Protein AF-A0A526QYM3-F1 (afdb_monomer)

Sequence (93 aa):
VNVFFNPQAALVDLTDTVSDAFFLVIRLGSPFVAYAILVNLTIGFVNKLTPQIPVYFISLPFVIAGGLILFYLAIGTMLSLFVDGFVDLTLAR

Structure (mmCIF, N/CA/C/O backbone):
data_AF-A0A526QYM3-F1
#
_entry.id   AF-A0A526QYM3-F1
#
loop_
_atom_site.group_PDB
_atom_site.id
_at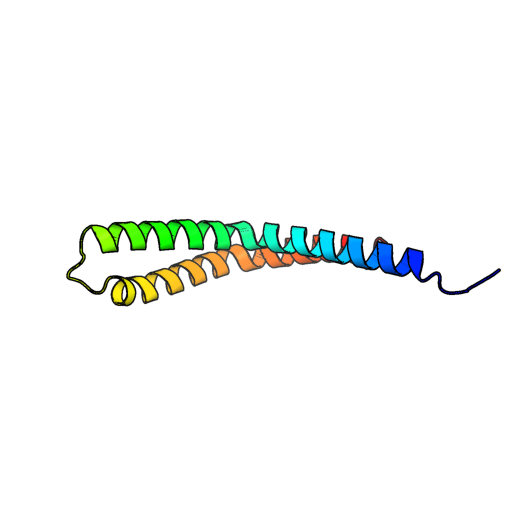om_site.type_symbol
_atom_site.label_atom_id
_atom_site.label_alt_id
_atom_site.label_comp_id
_atom_site.label_asym_id
_atom_site.label_entity_id
_atom_site.label_seq_id
_atom_site.pdbx_PDB_ins_code
_atom_site.Cartn_x
_atom_site.Cartn_y
_atom_site.Cartn_z
_atom_site.occupancy
_atom_site.B_iso_or_equiv
_atom_site.auth_seq_id
_atom_site.auth_comp_id
_atom_site.auth_asym_id
_atom_site.auth_atom_id
_atom_site.pdbx_PDB_model_num
ATOM 1 N N . VAL A 1 1 ? 28.115 9.339 -34.725 1.00 48.56 1 VAL A N 1
ATOM 2 C CA . VAL A 1 1 ? 28.594 8.627 -33.519 1.00 48.56 1 VAL A CA 1
ATOM 3 C C . VAL A 1 1 ? 29.042 9.668 -32.511 1.00 48.56 1 VAL A C 1
ATOM 5 O O . VAL A 1 1 ? 30.166 10.130 -32.574 1.00 48.56 1 VAL A O 1
ATOM 8 N N . ASN A 1 2 ? 28.125 10.100 -31.651 1.00 49.00 2 ASN A N 1
ATOM 9 C CA . ASN A 1 2 ? 28.438 10.812 -30.418 1.00 49.00 2 ASN A CA 1
ATOM 10 C C . ASN A 1 2 ? 27.737 10.003 -29.332 1.00 49.00 2 ASN A C 1
ATOM 12 O O . ASN A 1 2 ? 26.556 10.197 -29.071 1.00 49.00 2 ASN A O 1
ATOM 16 N N . VAL A 1 3 ? 28.458 9.022 -28.789 1.00 66.19 3 VAL A N 1
ATOM 17 C CA . VAL A 1 3 ? 28.042 8.175 -27.658 1.00 66.19 3 VAL A CA 1
ATOM 18 C C . VAL A 1 3 ? 28.211 8.986 -26.367 1.00 66.19 3 VAL A C 1
ATOM 20 O O . VAL A 1 3 ? 28.856 8.561 -25.416 1.00 66.19 3 VAL A O 1
ATOM 23 N N . PHE A 1 4 ? 27.734 10.230 -26.371 1.00 71.06 4 PHE A N 1
ATOM 24 C CA . PHE A 1 4 ? 27.810 11.109 -25.218 1.00 71.06 4 PHE A CA 1
ATOM 25 C C . PHE A 1 4 ? 26.465 11.048 -24.513 1.00 71.06 4 PHE A C 1
ATOM 27 O O . PHE A 1 4 ? 25.424 11.312 -25.112 1.00 71.06 4 PHE A O 1
ATOM 34 N N . PHE A 1 5 ? 26.512 10.642 -23.247 1.00 80.62 5 PHE A N 1
ATOM 35 C CA . PHE A 1 5 ? 25.396 10.686 -22.313 1.00 80.62 5 PHE A CA 1
ATOM 36 C C . PHE A 1 5 ? 24.633 12.010 -22.464 1.00 80.62 5 PHE A C 1
ATOM 38 O O . PHE A 1 5 ? 25.244 13.075 -22.382 1.00 80.62 5 PHE A O 1
ATOM 45 N N . ASN A 1 6 ? 23.321 11.939 -22.709 1.00 88.75 6 ASN A N 1
ATOM 46 C CA . ASN A 1 6 ? 22.444 13.106 -22.771 1.00 88.75 6 ASN A CA 1
ATOM 47 C C . ASN A 1 6 ? 21.769 13.287 -21.400 1.00 88.75 6 ASN A C 1
ATOM 49 O O . ASN A 1 6 ? 20.816 12.562 -21.103 1.00 88.75 6 ASN A O 1
ATOM 53 N N . PRO A 1 7 ? 22.215 14.248 -20.569 1.00 89.69 7 PRO A N 1
ATOM 54 C CA . PRO A 1 7 ? 21.694 14.402 -19.215 1.00 89.69 7 PRO A CA 1
ATOM 55 C C . PRO A 1 7 ? 20.213 14.777 -19.193 1.00 89.69 7 PRO A C 1
ATOM 57 O O . PRO A 1 7 ? 19.498 14.380 -18.285 1.00 89.69 7 PRO A O 1
ATOM 60 N N . GLN A 1 8 ? 19.734 15.524 -20.192 1.00 90.25 8 GLN A N 1
ATOM 61 C CA . GLN A 1 8 ? 18.337 15.958 -20.245 1.00 90.25 8 GLN A CA 1
ATOM 62 C C . GLN A 1 8 ? 17.411 14.767 -20.490 1.00 90.25 8 GLN A C 1
ATOM 64 O O . GLN A 1 8 ? 16.438 14.595 -19.765 1.00 90.25 8 GLN A O 1
ATOM 69 N N . ALA A 1 9 ? 17.757 13.912 -21.457 1.00 89.00 9 ALA A N 1
ATOM 70 C CA . ALA A 1 9 ? 17.004 12.690 -21.728 1.00 89.00 9 ALA A CA 1
ATOM 71 C C . ALA A 1 9 ? 17.006 11.743 -20.516 1.00 89.00 9 ALA A C 1
ATOM 73 O O . ALA A 1 9 ? 15.958 11.225 -20.150 1.00 89.00 9 ALA A O 1
ATOM 74 N N . ALA A 1 10 ? 18.152 11.589 -19.844 1.00 89.19 10 ALA A N 1
ATOM 75 C CA . ALA A 1 10 ? 18.251 10.767 -18.639 1.00 89.19 10 ALA A CA 1
ATOM 76 C C . ALA A 1 10 ? 17.383 11.295 -17.478 1.00 89.19 10 ALA A C 1
ATOM 78 O O . ALA A 1 10 ? 16.781 10.511 -16.752 1.00 89.19 10 ALA A O 1
ATOM 79 N N . LEU A 1 11 ? 17.292 12.617 -17.292 1.00 93.00 11 LEU A N 1
ATOM 80 C CA . LEU A 1 11 ? 16.462 13.218 -16.239 1.00 93.00 11 LEU A CA 1
ATOM 81 C C . LEU A 1 11 ? 14.959 13.093 -16.517 1.00 93.00 11 LEU A C 1
ATOM 83 O O . LEU A 1 11 ? 14.183 12.896 -15.580 1.00 93.00 11 LEU A O 1
ATOM 87 N N . VAL A 1 12 ? 14.552 13.202 -17.785 1.00 92.50 12 VAL A N 1
ATOM 88 C CA . VAL A 1 12 ? 13.165 12.938 -18.202 1.00 92.50 12 VAL A CA 1
ATOM 89 C C . VAL A 1 12 ? 12.812 11.489 -17.891 1.00 92.50 12 VAL A C 1
ATOM 91 O O . VAL A 1 12 ? 11.837 11.237 -17.191 1.00 92.50 12 VAL A O 1
ATOM 94 N N . ASP A 1 13 ? 13.672 10.557 -18.293 1.00 90.44 13 ASP A N 1
ATOM 95 C CA . ASP A 1 13 ? 13.419 9.135 -18.108 1.00 90.44 13 ASP A CA 1
ATOM 96 C C . ASP A 1 13 ? 13.334 8.716 -16.631 1.00 90.44 13 ASP A C 1
ATOM 98 O O . ASP A 1 13 ? 12.459 7.948 -16.225 1.00 90.44 13 ASP A O 1
ATOM 102 N N . LEU A 1 14 ? 14.190 9.301 -15.786 1.00 91.50 14 LEU A N 1
ATOM 103 C CA . LEU A 1 14 ? 14.108 9.134 -14.336 1.00 91.50 14 LEU A CA 1
ATOM 104 C C . LEU A 1 14 ? 12.785 9.654 -13.766 1.00 91.50 14 LEU A C 1
ATOM 106 O O . LEU A 1 14 ? 12.192 9.001 -12.909 1.00 91.50 14 LEU A O 1
ATOM 110 N N . THR A 1 15 ? 12.327 10.822 -14.217 1.00 94.44 15 THR A N 1
ATOM 111 C CA . THR A 1 15 ? 11.075 11.419 -13.728 1.00 94.44 15 THR A CA 1
ATOM 112 C C . THR A 1 15 ? 9.879 10.551 -14.110 1.00 94.44 15 THR A C 1
ATOM 114 O O . THR A 1 15 ? 9.039 10.256 -13.257 1.00 94.44 15 THR A O 1
ATOM 117 N N . ASP A 1 16 ? 9.845 10.087 -15.358 1.00 92.25 16 ASP A N 1
ATOM 118 C CA . ASP A 1 16 ? 8.791 9.216 -15.873 1.00 92.25 16 ASP A CA 1
ATOM 119 C C . ASP A 1 16 ? 8.776 7.878 -15.125 1.00 92.25 16 ASP A C 1
ATOM 121 O O . ASP A 1 16 ? 7.739 7.462 -14.611 1.00 92.25 16 ASP A O 1
ATOM 125 N N . THR A 1 17 ? 9.944 7.255 -14.950 1.00 92.12 17 THR A N 1
ATOM 126 C CA . THR A 1 17 ? 10.079 5.987 -14.216 1.00 92.12 17 THR A CA 1
ATOM 127 C C . THR A 1 17 ? 9.609 6.113 -12.767 1.00 92.12 17 THR A C 1
ATOM 129 O O . THR A 1 17 ? 8.911 5.235 -12.258 1.00 92.12 17 THR A O 1
ATOM 132 N N . VAL A 1 18 ? 9.955 7.209 -12.082 1.00 93.75 18 VAL A N 1
ATOM 133 C CA . VAL A 1 18 ? 9.514 7.454 -10.700 1.00 93.75 18 VAL A CA 1
ATOM 134 C C . VAL A 1 18 ? 8.000 7.652 -10.631 1.00 93.75 18 VAL A C 1
ATOM 136 O O . VAL A 1 18 ? 7.357 7.106 -9.731 1.00 93.75 18 VAL A O 1
ATOM 139 N N . SER A 1 19 ? 7.425 8.405 -11.570 1.00 95.19 19 SER A N 1
ATOM 140 C CA . SER A 1 19 ? 5.979 8.627 -11.653 1.00 95.19 19 SER A CA 1
ATOM 141 C C . SER A 1 19 ? 5.227 7.310 -11.857 1.00 95.19 19 SER A C 1
ATOM 143 O O . SER A 1 19 ? 4.319 6.977 -11.091 1.00 95.19 19 SER A O 1
ATOM 145 N N . ASP A 1 20 ? 5.646 6.515 -12.836 1.00 93.31 20 ASP A N 1
ATOM 146 C CA . ASP A 1 20 ? 5.004 5.248 -13.170 1.00 93.31 20 ASP A CA 1
ATOM 147 C C . ASP A 1 20 ? 5.146 4.216 -12.036 1.00 93.31 20 ASP A C 1
ATOM 149 O O . ASP A 1 20 ? 4.171 3.556 -11.661 1.00 93.31 20 ASP A O 1
ATOM 153 N N . ALA A 1 21 ? 6.326 4.126 -11.409 1.00 93.31 21 ALA A N 1
ATOM 154 C CA . ALA A 1 21 ? 6.550 3.268 -10.246 1.00 93.31 21 ALA A CA 1
ATOM 155 C C . ALA A 1 21 ? 5.661 3.669 -9.058 1.00 93.31 21 ALA A C 1
ATOM 157 O O . ALA A 1 21 ? 5.102 2.809 -8.371 1.00 93.31 21 ALA A O 1
ATOM 158 N N . PHE A 1 22 ? 5.483 4.972 -8.827 1.00 94.88 22 PHE A N 1
ATOM 159 C CA . PHE A 1 22 ? 4.592 5.476 -7.786 1.00 94.88 22 PHE A CA 1
ATOM 160 C C . PHE A 1 22 ? 3.136 5.062 -8.036 1.00 94.88 22 PHE A C 1
ATOM 162 O O . PHE A 1 22 ? 2.478 4.546 -7.126 1.00 94.88 22 PHE A O 1
ATOM 169 N N . PHE A 1 23 ? 2.642 5.215 -9.270 1.00 94.94 23 PHE A N 1
ATOM 170 C CA . PHE A 1 23 ? 1.291 4.784 -9.636 1.00 94.94 23 PHE A CA 1
ATOM 171 C C . PHE A 1 23 ? 1.101 3.271 -9.509 1.00 94.94 23 PHE A C 1
ATOM 173 O O . PHE A 1 23 ? 0.071 2.832 -8.987 1.00 94.94 23 PHE A O 1
ATOM 180 N N . LEU A 1 24 ? 2.090 2.474 -9.927 1.00 94.62 24 LEU A N 1
ATOM 181 C CA . LEU A 1 24 ? 2.070 1.020 -9.780 1.00 94.62 24 LEU A CA 1
ATOM 182 C C . LEU A 1 24 ? 1.907 0.622 -8.306 1.00 94.62 24 LEU A C 1
ATOM 184 O O . LEU A 1 24 ? 0.987 -0.123 -7.959 1.00 94.62 24 LEU A O 1
ATOM 188 N N . VAL A 1 25 ? 2.751 1.160 -7.423 1.00 94.19 25 VAL A N 1
ATOM 189 C CA . VAL A 1 25 ? 2.753 0.802 -5.997 1.00 94.19 25 VAL A CA 1
ATOM 190 C C . VAL A 1 25 ? 1.498 1.299 -5.278 1.00 94.19 25 VAL A C 1
ATOM 192 O O . VAL A 1 25 ? 0.917 0.544 -4.497 1.00 94.19 25 VAL A O 1
ATOM 195 N N . ILE A 1 26 ? 1.011 2.515 -5.560 1.00 95.69 26 ILE A N 1
ATOM 196 C CA . ILE A 1 26 ? -0.259 2.993 -4.985 1.00 95.69 26 ILE A CA 1
ATOM 197 C C . ILE A 1 26 ? -1.426 2.103 -5.4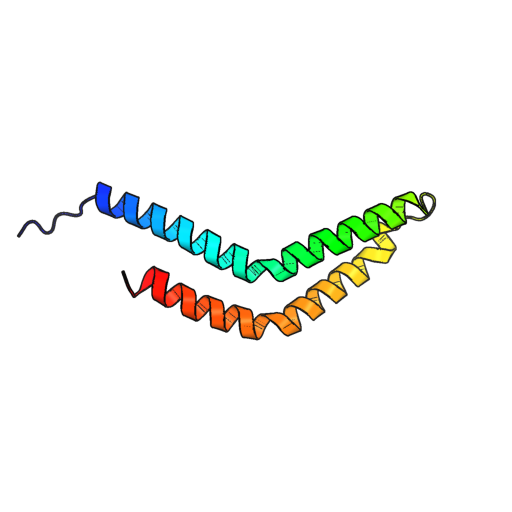06 1.00 95.69 26 ILE A C 1
ATOM 199 O O . ILE A 1 26 ? -2.279 1.770 -4.581 1.00 95.69 26 ILE A O 1
ATOM 203 N N . ARG A 1 27 ? -1.473 1.689 -6.675 1.00 94.62 27 ARG A N 1
ATOM 204 C CA . ARG A 1 27 ? -2.541 0.822 -7.175 1.00 94.62 27 ARG A CA 1
ATOM 205 C C . ARG A 1 27 ? -2.503 -0.550 -6.508 1.00 94.62 27 ARG A C 1
ATOM 207 O O . ARG A 1 27 ? -3.548 -1.033 -6.074 1.00 94.62 27 ARG A O 1
ATOM 214 N N . LEU A 1 28 ? -1.316 -1.137 -6.360 1.00 95.94 28 LEU A N 1
ATOM 215 C CA . LEU A 1 28 ? -1.106 -2.385 -5.618 1.00 95.94 28 LEU A CA 1
ATOM 216 C C . LEU A 1 28 ? -1.507 -2.252 -4.141 1.00 95.94 28 LEU A C 1
ATOM 218 O O . LEU A 1 28 ? -2.103 -3.165 -3.577 1.00 95.94 28 LEU A O 1
ATOM 222 N N . GLY A 1 29 ? -1.217 -1.104 -3.523 1.00 95.94 29 GLY A N 1
ATOM 223 C CA . GLY A 1 29 ? -1.553 -0.794 -2.133 1.00 95.94 29 GLY A CA 1
ATOM 224 C C . GLY A 1 29 ? -3.016 -0.401 -1.892 1.00 95.94 29 GLY A C 1
ATOM 225 O O . GLY A 1 29 ? -3.441 -0.326 -0.738 1.00 95.94 29 GLY A O 1
ATOM 226 N N . SER A 1 30 ? -3.807 -0.178 -2.947 1.00 96.06 30 SER A N 1
ATOM 227 C CA . SER A 1 30 ?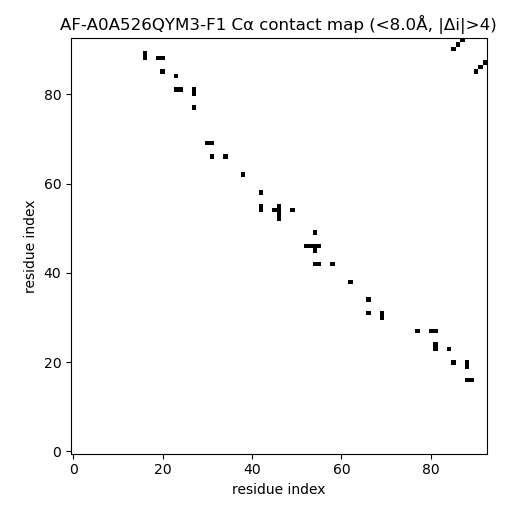 -5.202 0.277 -2.854 1.00 96.06 30 SER A CA 1
ATOM 228 C C . SER A 1 30 ? -6.100 -0.512 -1.882 1.00 96.06 30 SER A C 1
ATOM 230 O O . SER A 1 30 ? -6.810 0.148 -1.116 1.00 96.06 30 SER A O 1
ATOM 232 N N . PRO A 1 31 ? -6.070 -1.862 -1.796 1.00 95.50 31 PRO A N 1
ATOM 233 C CA . PRO A 1 31 ? -6.870 -2.585 -0.806 1.00 95.50 31 PRO A CA 1
ATOM 234 C C . PRO A 1 31 ? -6.489 -2.238 0.640 1.00 95.50 31 PRO A C 1
ATOM 236 O O . PRO A 1 31 ? -7.371 -2.121 1.490 1.00 95.50 31 PRO A O 1
ATOM 239 N N . PHE A 1 32 ? -5.204 -2.015 0.931 1.00 96.62 32 PHE A N 1
ATOM 240 C CA . PHE A 1 32 ? -4.739 -1.640 2.271 1.00 96.62 32 PHE A CA 1
ATOM 241 C C . PHE A 1 32 ? -5.141 -0.217 2.627 1.00 96.62 32 PHE A C 1
ATOM 243 O O . PHE A 1 32 ? -5.558 0.033 3.754 1.00 96.62 32 PHE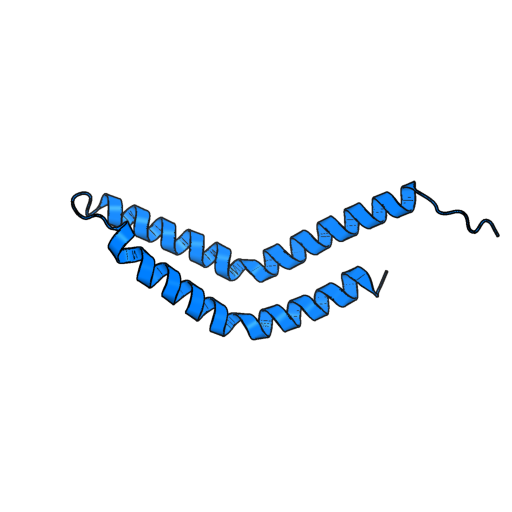 A O 1
ATOM 250 N N . VAL A 1 33 ? -5.052 0.706 1.668 1.00 96.94 33 VAL A N 1
ATOM 251 C CA . VAL A 1 33 ? -5.497 2.092 1.854 1.00 96.94 33 VAL A CA 1
ATOM 252 C C . VAL A 1 33 ? -6.999 2.127 2.131 1.00 96.94 33 VAL A C 1
ATOM 254 O O . VAL A 1 33 ? -7.427 2.746 3.104 1.00 96.94 33 VAL A O 1
ATOM 257 N N . ALA A 1 34 ? -7.799 1.409 1.337 1.00 97.44 34 ALA A N 1
ATOM 258 C CA . ALA A 1 34 ? -9.240 1.304 1.545 1.00 97.44 34 ALA A CA 1
ATOM 259 C C . ALA A 1 34 ? -9.573 0.705 2.921 1.00 97.44 34 ALA A C 1
ATOM 261 O O . ALA A 1 34 ? -10.371 1.275 3.666 1.00 97.44 34 ALA A O 1
ATOM 262 N N . TYR A 1 35 ? -8.917 -0.399 3.294 1.00 97.75 35 TYR A N 1
ATOM 263 C CA . TYR A 1 35 ? -9.063 -1.017 4.611 1.00 97.75 35 TYR A CA 1
ATOM 264 C C . TYR A 1 35 ? -8.705 -0.049 5.744 1.00 97.75 35 TY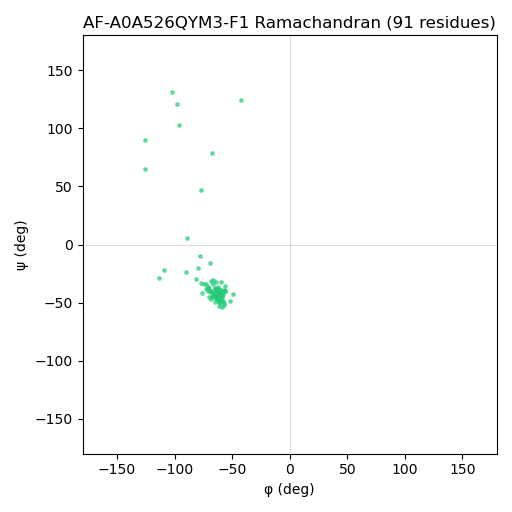R A C 1
ATOM 266 O O . TYR A 1 35 ? -9.488 0.124 6.678 1.00 97.75 35 TYR A O 1
ATOM 274 N N . ALA A 1 36 ? -7.558 0.626 5.648 1.00 96.19 36 ALA A N 1
ATOM 275 C CA . ALA A 1 36 ? -7.096 1.568 6.658 1.00 96.19 36 ALA A CA 1
ATOM 276 C C . ALA A 1 36 ? -8.088 2.721 6.843 1.00 96.19 36 ALA A C 1
ATOM 278 O O . ALA A 1 36 ? -8.418 3.053 7.981 1.00 96.19 36 ALA A O 1
ATOM 279 N N . ILE A 1 37 ? -8.603 3.290 5.751 1.00 97.75 37 ILE A N 1
ATOM 280 C CA . ILE A 1 37 ? -9.616 4.348 5.802 1.00 97.75 37 ILE A CA 1
ATOM 281 C C . ILE A 1 37 ? -10.888 3.831 6.485 1.00 97.75 37 ILE A C 1
ATOM 283 O O . ILE A 1 37 ? -11.340 4.422 7.463 1.00 97.75 37 ILE A O 1
ATOM 287 N N . LEU A 1 38 ? -11.444 2.709 6.019 1.00 97.56 38 LEU A N 1
ATOM 288 C CA . LEU A 1 38 ? -12.706 2.165 6.534 1.00 97.56 38 LEU A CA 1
ATOM 289 C C . LEU A 1 38 ? -12.631 1.804 8.021 1.00 97.56 38 LEU A C 1
ATOM 291 O O . LEU A 1 38 ? -13.523 2.153 8.799 1.00 97.56 38 LEU A O 1
ATOM 295 N N . VAL A 1 39 ? -11.561 1.123 8.426 1.00 96.69 39 VAL A N 1
ATOM 296 C CA . VAL A 1 39 ? -11.383 0.666 9.804 1.00 96.69 39 VAL A CA 1
ATOM 297 C C . VAL A 1 39 ? -11.132 1.838 10.745 1.00 96.69 39 VAL A C 1
ATOM 299 O O . VAL A 1 39 ? -11.790 1.919 11.782 1.00 96.69 39 VAL A O 1
ATOM 302 N N . ASN A 1 40 ? -10.263 2.789 10.384 1.00 94.75 40 ASN A N 1
ATOM 303 C CA . ASN A 1 40 ? -10.022 3.961 11.232 1.00 94.75 40 ASN A CA 1
ATOM 304 C C . ASN A 1 40 ? -11.265 4.850 11.353 1.00 94.75 40 ASN A C 1
ATOM 306 O O . ASN A 1 40 ? -11.548 5.342 12.444 1.00 94.75 40 ASN A O 1
ATOM 310 N N . LEU A 1 41 ? -12.047 5.011 10.280 1.00 96.69 41 LEU A N 1
ATOM 311 C CA . LEU A 1 41 ? -13.316 5.741 10.343 1.00 96.69 41 LEU A CA 1
ATOM 312 C C . LEU A 1 41 ? -14.328 5.044 11.255 1.00 96.69 41 LEU A C 1
ATOM 314 O O . LEU A 1 41 ? -14.956 5.695 12.089 1.00 96.69 41 LEU A O 1
ATOM 318 N N . THR A 1 42 ? -14.448 3.720 11.143 1.00 95.12 42 THR A N 1
ATOM 319 C CA . THR A 1 42 ? -15.353 2.929 11.986 1.00 95.12 42 THR A CA 1
ATOM 320 C C . THR A 1 42 ? -14.959 3.037 13.457 1.00 95.12 42 THR A C 1
ATOM 322 O O . THR A 1 42 ? -15.806 3.327 14.298 1.00 95.12 42 THR A O 1
ATOM 325 N N . ILE A 1 43 ? -13.670 2.890 13.777 1.00 94.88 43 ILE A N 1
ATOM 326 C CA . ILE A 1 43 ? -13.149 3.072 15.140 1.00 94.88 43 ILE A CA 1
ATOM 327 C C . ILE A 1 43 ? -13.408 4.496 15.635 1.00 94.88 43 ILE A C 1
ATOM 329 O O . ILE A 1 43 ? -13.827 4.673 16.776 1.00 94.88 43 ILE A O 1
ATOM 333 N N . GLY A 1 44 ? -13.226 5.506 14.781 1.00 93.50 44 GLY A N 1
ATOM 334 C CA . GLY A 1 44 ? -13.531 6.899 15.106 1.00 93.50 44 GLY A CA 1
ATOM 335 C C . GLY A 1 44 ? -14.999 7.108 15.486 1.00 93.50 44 GLY A C 1
ATOM 336 O O . GLY A 1 44 ? -15.291 7.780 16.478 1.00 93.50 44 GLY A O 1
ATOM 337 N N . PHE A 1 45 ? -15.929 6.485 14.757 1.00 95.06 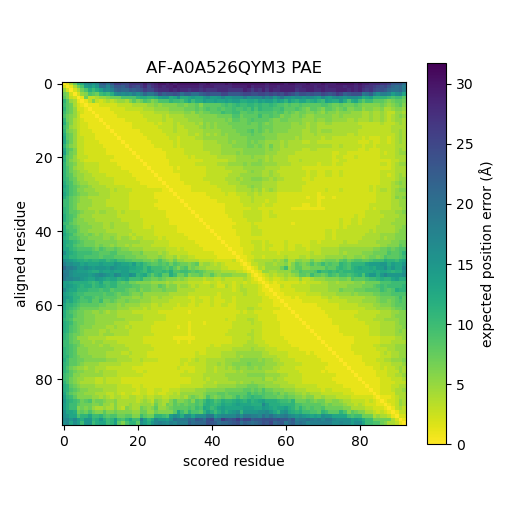45 PHE A N 1
ATOM 338 C CA . PHE A 1 45 ? -17.349 6.516 15.111 1.00 95.06 45 PHE A CA 1
ATOM 339 C C . PHE A 1 45 ? -17.645 5.773 16.413 1.00 95.06 45 PHE A C 1
ATOM 341 O O . PHE A 1 45 ? -18.350 6.317 17.262 1.00 95.06 45 PHE A O 1
ATOM 348 N N . VAL A 1 46 ? -17.073 4.584 16.620 1.00 93.56 46 VAL A N 1
ATOM 349 C CA . VAL A 1 46 ? -17.237 3.828 17.873 1.00 93.56 46 VAL A CA 1
ATOM 350 C C . VAL A 1 46 ? -16.716 4.637 19.061 1.00 93.56 46 VAL A C 1
ATOM 352 O O . VAL A 1 46 ? -17.417 4.776 20.058 1.00 93.56 46 VAL A O 1
ATOM 355 N N . ASN A 1 47 ? -15.550 5.272 18.932 1.00 93.50 47 ASN A N 1
ATOM 356 C CA . ASN A 1 47 ? -14.971 6.123 19.971 1.00 93.50 47 ASN A CA 1
ATOM 357 C C . ASN A 1 47 ? -15.882 7.305 20.344 1.00 93.50 47 ASN A C 1
ATOM 359 O O . ASN A 1 47 ? -15.937 7.707 21.504 1.00 93.50 47 ASN A O 1
ATOM 363 N N . LYS A 1 48 ? -16.648 7.835 19.381 1.00 92.25 48 LYS A N 1
ATOM 364 C CA . LYS A 1 48 ? -17.642 8.886 19.637 1.00 92.25 48 LYS A CA 1
ATOM 365 C C . LYS A 1 48 ? -18.882 8.365 20.375 1.00 92.25 48 LYS A C 1
ATOM 367 O O . LYS A 1 48 ? -19.466 9.108 21.158 1.00 92.25 48 LYS A O 1
ATOM 372 N N . LEU A 1 49 ? -19.294 7.122 20.123 1.00 91.75 49 LEU A N 1
ATOM 373 C CA . LEU A 1 49 ? -20.461 6.496 20.759 1.00 91.75 49 LEU A CA 1
ATOM 374 C C . LEU A 1 49 ? -20.149 5.947 22.159 1.00 91.75 49 LEU A C 1
ATOM 376 O O . LEU A 1 49 ? -21.030 5.930 23.016 1.00 91.75 49 LEU A O 1
ATOM 380 N N . THR A 1 50 ? -18.905 5.534 22.412 1.00 91.19 50 THR A N 1
ATOM 381 C CA . THR A 1 50 ? -18.449 4.996 23.704 1.00 91.19 50 THR A CA 1
ATOM 382 C C . THR A 1 50 ? -17.224 5.751 24.243 1.00 91.19 50 THR A C 1
ATOM 384 O O . THR A 1 50 ? -16.160 5.153 24.400 1.00 91.19 50 THR A O 1
ATOM 387 N N . PRO A 1 51 ? -17.344 7.051 24.576 1.00 85.00 51 PRO A N 1
ATOM 388 C CA . PRO A 1 51 ? -16.200 7.894 24.946 1.00 85.00 51 PRO A CA 1
ATOM 389 C C . PRO A 1 51 ? -15.558 7.534 26.296 1.00 85.00 51 PRO A C 1
ATOM 391 O O . PRO A 1 51 ? -14.446 7.964 26.585 1.00 85.00 51 PRO A O 1
ATOM 394 N N . GLN A 1 52 ? -16.250 6.763 27.140 1.00 88.56 52 GLN A N 1
ATOM 395 C CA . GLN A 1 52 ? -15.731 6.327 28.442 1.00 88.56 52 GLN A CA 1
ATOM 396 C C . GLN A 1 52 ? -14.762 5.139 28.331 1.00 88.56 52 GLN A C 1
ATOM 398 O O . GLN A 1 52 ? -13.984 4.900 29.252 1.00 88.56 52 GLN A O 1
ATOM 403 N N . ILE A 1 53 ? -14.812 4.385 27.227 1.00 87.75 53 ILE A N 1
ATOM 404 C CA . ILE A 1 53 ? -13.992 3.188 27.022 1.00 87.75 53 ILE A CA 1
ATOM 405 C C . ILE A 1 53 ? -12.830 3.545 26.086 1.00 87.75 53 ILE A C 1
ATOM 407 O O . ILE A 1 53 ? -13.074 4.100 25.016 1.00 87.75 53 ILE A O 1
ATOM 411 N N . PRO A 1 54 ? -11.577 3.189 26.415 1.00 88.25 54 PRO A N 1
ATOM 412 C CA . PRO A 1 54 ? -10.434 3.354 25.516 1.00 88.25 54 PRO A CA 1
ATOM 413 C C . PRO A 1 54 ? -10.511 2.430 24.280 1.00 88.25 54 PRO A C 1
ATOM 415 O O . PRO A 1 54 ? -9.842 1.398 24.211 1.00 88.25 54 PRO A O 1
ATOM 418 N N . VAL A 1 55 ? -11.322 2.796 23.280 1.00 91.19 55 VAL A N 1
ATOM 419 C CA . VAL A 1 55 ? -11.641 1.947 22.112 1.00 91.19 55 VAL A CA 1
ATOM 420 C C . VAL A 1 55 ? -10.393 1.493 21.352 1.00 91.19 55 VAL A C 1
ATOM 422 O O . VAL A 1 55 ? -10.333 0.345 20.917 1.00 91.19 55 VAL A O 1
ATOM 425 N N . TYR A 1 56 ? -9.366 2.344 21.253 1.00 87.50 56 TYR A N 1
ATOM 426 C CA . TYR A 1 56 ? -8.130 2.026 20.531 1.00 87.50 56 TYR A CA 1
ATOM 427 C C . TYR A 1 56 ? -7.425 0.763 21.043 1.00 87.50 56 TYR A C 1
ATOM 429 O O . TYR A 1 56 ? -6.948 -0.035 20.239 1.00 87.50 56 TYR A O 1
ATOM 437 N N . PHE A 1 57 ? -7.393 0.536 22.358 1.00 89.06 57 PHE A N 1
ATOM 438 C CA . PHE A 1 57 ? -6.752 -0.658 22.922 1.00 89.06 57 PHE A CA 1
ATOM 439 C C . PHE A 1 57 ? -7.488 -1.940 22.543 1.00 89.06 57 PHE A C 1
ATOM 441 O O . PHE A 1 57 ? -6.861 -2.974 22.325 1.00 89.06 57 PHE A O 1
ATOM 448 N N . ILE A 1 58 ? -8.812 -1.859 22.425 1.00 91.44 58 ILE A N 1
ATOM 449 C CA . ILE A 1 58 ? -9.650 -2.984 22.021 1.00 91.44 58 ILE A CA 1
ATOM 450 C C . ILE A 1 58 ? -9.518 -3.209 20.518 1.00 91.44 58 ILE A C 1
ATOM 452 O O . ILE A 1 58 ? -9.413 -4.350 20.089 1.00 91.44 58 ILE A O 1
ATOM 456 N N . SER A 1 59 ? -9.497 -2.145 19.711 1.00 93.56 59 SER A N 1
ATOM 457 C CA . SER A 1 59 ? -9.501 -2.260 18.254 1.00 93.56 59 SER A CA 1
ATOM 458 C C . SER A 1 59 ? -8.162 -2.699 17.668 1.00 93.56 59 SER A C 1
ATOM 460 O O . SER A 1 59 ? -8.164 -3.407 16.667 1.00 93.56 59 SER A O 1
ATOM 462 N N . LEU A 1 60 ? -7.025 -2.298 18.252 1.00 93.81 60 LEU A N 1
ATOM 463 C CA . LEU A 1 60 ? -5.690 -2.538 17.681 1.00 93.81 60 LEU A CA 1
ATOM 464 C C . LEU A 1 60 ? -5.420 -4.008 17.299 1.00 93.81 60 LEU A C 1
ATOM 466 O O . LEU A 1 60 ? -5.017 -4.233 16.155 1.00 93.81 60 LEU A O 1
ATOM 470 N N . PRO A 1 61 ? -5.684 -5.015 18.160 1.00 94.75 61 PRO A N 1
ATOM 471 C CA . PRO A 1 61 ? -5.540 -6.422 17.784 1.00 94.75 61 PRO A CA 1
ATOM 472 C C . PRO A 1 61 ? -6.357 -6.802 16.545 1.00 94.75 61 PRO A C 1
ATOM 474 O O . PRO A 1 61 ? -5.855 -7.512 15.677 1.00 94.75 61 PRO A O 1
ATOM 477 N N . PHE A 1 62 ? -7.585 -6.292 16.418 1.00 94.75 62 PHE A N 1
ATOM 478 C CA . PHE A 1 62 ? -8.447 -6.559 15.264 1.00 94.75 62 PHE A CA 1
ATOM 479 C C . PHE A 1 62 ? -7.978 -5.826 14.009 1.00 94.75 62 PHE A C 1
ATOM 481 O O . PHE A 1 62 ? -8.014 -6.407 12.929 1.00 94.75 62 PHE A O 1
ATOM 488 N N . VAL A 1 63 ? -7.496 -4.583 14.135 1.00 96.25 63 VAL A N 1
ATOM 489 C CA . VAL A 1 63 ? -6.934 -3.835 13.000 1.00 96.25 63 VAL A CA 1
ATOM 490 C C . VAL A 1 63 ? -5.734 -4.577 12.423 1.00 96.25 63 VAL A C 1
ATOM 492 O O . VAL A 1 63 ? -5.661 -4.762 11.208 1.00 96.25 63 VAL A O 1
ATOM 495 N N . ILE A 1 64 ? -4.823 -5.025 13.291 1.00 96.31 64 ILE A N 1
ATOM 496 C CA . ILE A 1 64 ? -3.628 -5.773 12.895 1.00 96.31 64 ILE A CA 1
ATOM 497 C C . ILE A 1 64 ? -4.031 -7.122 12.296 1.00 96.31 64 ILE A C 1
ATOM 499 O O . ILE A 1 64 ? -3.599 -7.440 11.193 1.00 96.31 64 ILE A O 1
ATOM 503 N 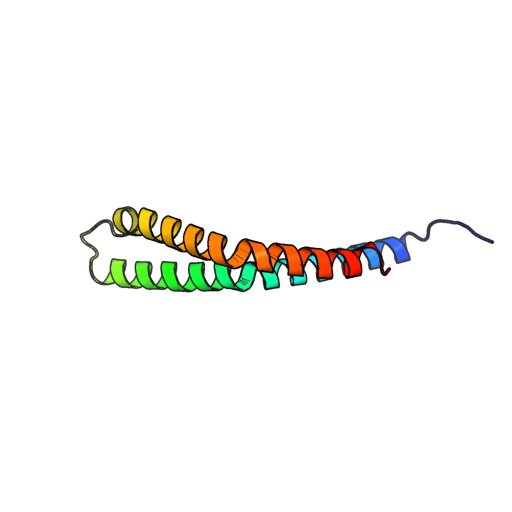N . ALA A 1 65 ? -4.896 -7.889 12.966 1.00 97.38 65 ALA A N 1
ATOM 504 C CA . ALA A 1 65 ? -5.348 -9.186 12.467 1.00 97.38 65 ALA A CA 1
ATOM 505 C C . ALA A 1 65 ? -6.039 -9.072 11.100 1.00 97.38 65 ALA A C 1
ATOM 507 O O . ALA A 1 65 ? -5.708 -9.820 10.184 1.00 97.38 65 ALA A O 1
ATOM 508 N N . GLY A 1 66 ? -6.945 -8.108 10.923 1.00 97.25 66 GLY A N 1
ATOM 509 C CA . GLY A 1 66 ? -7.609 -7.872 9.641 1.00 97.25 66 GLY A CA 1
ATOM 510 C C . GLY A 1 66 ? -6.637 -7.417 8.550 1.00 97.25 66 GLY A C 1
ATOM 511 O O . GLY A 1 66 ? -6.731 -7.893 7.421 1.00 97.25 66 GLY A O 1
ATOM 512 N N . GLY A 1 67 ? -5.646 -6.585 8.888 1.00 96.94 67 GLY A N 1
ATOM 513 C CA . GLY A 1 67 ? -4.584 -6.190 7.961 1.00 96.94 67 GLY A CA 1
ATOM 514 C C . GLY A 1 67 ? -3.705 -7.370 7.535 1.00 96.94 67 GLY A C 1
ATOM 515 O O . GLY A 1 67 ? -3.370 -7.491 6.360 1.00 96.94 67 GLY A O 1
ATOM 516 N N . LEU A 1 68 ? -3.388 -8.278 8.462 1.00 97.81 68 LEU A N 1
ATOM 5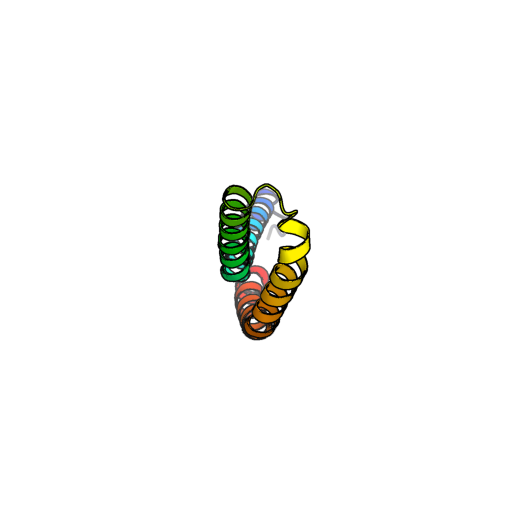17 C CA . LEU A 1 68 ? -2.632 -9.501 8.180 1.00 97.81 68 LEU A CA 1
ATOM 518 C C . LEU A 1 68 ? -3.431 -10.499 7.338 1.00 97.81 68 LEU A C 1
ATOM 520 O O . LEU A 1 68 ? -2.869 -11.105 6.431 1.00 97.81 68 LEU A O 1
ATOM 524 N N . ILE A 1 69 ? -4.732 -10.652 7.594 1.00 98.06 69 ILE A N 1
ATOM 525 C CA . ILE A 1 69 ? -5.616 -11.487 6.767 1.00 98.06 69 ILE A CA 1
ATOM 526 C C . ILE A 1 69 ? -5.700 -10.913 5.352 1.00 98.06 69 ILE A C 1
ATOM 528 O O . ILE A 1 69 ? -5.530 -11.645 4.380 1.00 98.06 69 ILE A O 1
ATOM 532 N N . LEU A 1 70 ? -5.908 -9.600 5.226 1.00 97.81 70 LEU A N 1
ATOM 533 C CA . LEU A 1 70 ? -5.917 -8.924 3.932 1.00 97.81 70 LEU A CA 1
ATOM 534 C C . LEU A 1 70 ? -4.589 -9.127 3.193 1.00 97.81 70 LEU A C 1
ATOM 536 O O . LEU A 1 70 ? -4.592 -9.453 2.010 1.00 97.81 70 LEU A O 1
ATOM 540 N N . PHE A 1 71 ? -3.464 -9.000 3.900 1.00 97.62 71 PHE A N 1
ATOM 541 C CA . PHE A 1 71 ? -2.138 -9.254 3.347 1.00 97.62 71 PHE A CA 1
ATOM 542 C C . PHE A 1 71 ? -1.963 -10.698 2.878 1.00 97.62 71 PHE A C 1
ATOM 544 O O . PHE A 1 71 ? -1.523 -10.920 1.755 1.00 97.62 71 PHE A O 1
ATOM 551 N N . TYR A 1 72 ? -2.353 -11.673 3.698 1.00 97.69 72 TYR A N 1
ATOM 552 C CA . TYR A 1 72 ? -2.281 -13.092 3.358 1.00 97.69 72 TYR A CA 1
ATOM 553 C C . TYR A 1 72 ? -3.030 -13.414 2.058 1.00 97.69 72 TYR A C 1
ATOM 555 O O . TYR A 1 72 ? -2.530 -14.170 1.228 1.00 97.69 72 TYR A O 1
ATOM 563 N N . LEU A 1 73 ? -4.198 -12.803 1.852 1.00 97.19 73 LEU A N 1
ATOM 564 C CA . LEU A 1 73 ? -4.996 -12.993 0.641 1.00 97.19 73 LEU A CA 1
ATOM 565 C C . LEU A 1 73 ? -4.441 -12.223 -0.569 1.00 97.19 73 LEU A C 1
ATOM 567 O O . LEU A 1 73 ? -4.564 -12.689 -1.699 1.00 97.19 73 LEU A O 1
ATOM 571 N N . ALA A 1 74 ? -3.845 -11.049 -0.347 1.00 96.31 74 ALA A N 1
ATOM 572 C CA . ALA A 1 74 ? -3.397 -10.155 -1.415 1.00 96.31 74 ALA A CA 1
ATOM 573 C C . ALA A 1 74 ? -1.954 -10.404 -1.883 1.00 96.31 74 ALA A C 1
ATOM 575 O O . ALA A 1 74 ? -1.618 -10.055 -3.010 1.00 96.31 74 ALA A O 1
ATOM 576 N N . ILE A 1 75 ? -1.081 -10.992 -1.059 1.00 96.06 75 ILE A N 1
ATOM 577 C CA . ILE A 1 75 ? 0.362 -11.034 -1.346 1.00 96.06 75 ILE A CA 1
ATOM 578 C C . ILE A 1 75 ? 0.699 -11.748 -2.662 1.00 96.06 75 ILE A C 1
ATOM 580 O O . ILE A 1 75 ? 1.542 -11.272 -3.417 1.00 96.06 75 ILE A O 1
ATOM 584 N N . GLY A 1 76 ? 0.009 -12.846 -2.987 1.00 96.06 76 GLY A N 1
ATOM 585 C CA . GLY A 1 76 ? 0.250 -13.582 -4.231 1.00 96.06 76 GLY A CA 1
ATOM 586 C C . GLY A 1 76 ? -0.067 -12.753 -5.479 1.00 96.06 76 GLY A C 1
ATOM 587 O O . GLY A 1 76 ? 0.744 -12.679 -6.401 1.00 96.06 76 GLY A O 1
ATOM 588 N N . THR A 1 77 ? -1.220 -12.079 -5.492 1.00 95.31 77 THR A N 1
ATOM 589 C CA . THR A 1 77 ? -1.625 -11.224 -6.616 1.00 95.31 77 THR A CA 1
ATOM 590 C C . THR A 1 77 ? -0.786 -9.953 -6.687 1.00 95.31 77 THR A C 1
ATOM 592 O O . THR A 1 77 ? -0.407 -9.545 -7.781 1.00 95.31 77 THR A O 1
ATOM 595 N N . MET A 1 78 ? -0.430 -9.361 -5.544 1.00 95.69 78 MET A N 1
ATOM 596 C CA . MET A 1 78 ? 0.449 -8.193 -5.496 1.00 95.69 78 MET A CA 1
ATOM 597 C C . MET A 1 78 ? 1.823 -8.476 -6.090 1.00 95.69 78 MET A C 1
ATOM 599 O O . MET A 1 78 ? 2.311 -7.667 -6.870 1.00 95.69 78 MET A O 1
ATOM 603 N N . LEU A 1 79 ? 2.445 -9.604 -5.734 1.00 95.50 79 LEU A N 1
ATOM 604 C CA . LEU A 1 79 ? 3.760 -9.962 -6.262 1.00 95.50 79 LEU A CA 1
ATOM 605 C C . LEU A 1 79 ? 3.709 -10.203 -7.773 1.00 95.50 79 LEU A C 1
ATOM 607 O O . LEU A 1 79 ? 4.581 -9.709 -8.479 1.00 95.50 79 LEU A O 1
ATOM 611 N N . SER A 1 80 ? 2.675 -10.891 -8.273 1.00 94.81 80 SER A N 1
ATOM 612 C CA . SER A 1 80 ? 2.488 -11.097 -9.717 1.00 94.81 80 SER A CA 1
ATOM 613 C C . SER A 1 80 ? 2.370 -9.765 -10.459 1.00 94.81 80 SER A C 1
ATOM 615 O O . SER A 1 80 ? 3.147 -9.491 -11.365 1.00 94.81 80 SER A O 1
ATOM 617 N N . LEU A 1 81 ? 1.451 -8.901 -10.021 1.00 94.38 81 LEU A N 1
ATOM 618 C CA . LEU A 1 81 ? 1.203 -7.607 -10.659 1.00 94.38 81 LEU A CA 1
ATOM 619 C C . LEU A 1 81 ? 2.390 -6.642 -10.525 1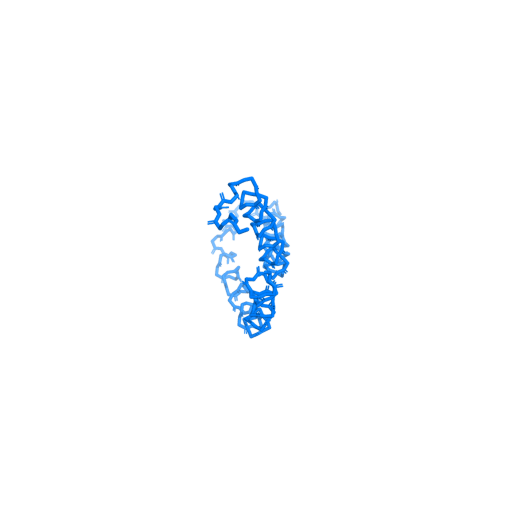.00 94.38 81 LEU A C 1
ATOM 621 O O . LEU A 1 81 ? 2.602 -5.795 -11.391 1.00 94.38 81 LEU A O 1
ATOM 625 N N . PHE A 1 82 ? 3.163 -6.750 -9.442 1.00 93.88 82 PHE A N 1
ATOM 626 C CA . PHE A 1 82 ? 4.393 -5.987 -9.278 1.00 93.88 82 PHE A CA 1
ATOM 627 C C . PHE A 1 82 ? 5.460 -6.421 -10.282 1.00 93.88 82 PHE A C 1
ATOM 629 O O . PHE A 1 82 ? 6.089 -5.558 -10.881 1.00 93.88 82 PHE A O 1
ATOM 636 N N . VAL A 1 83 ? 5.655 -7.730 -10.485 1.00 93.62 83 VAL A N 1
ATOM 637 C CA . VAL A 1 83 ? 6.615 -8.246 -11.473 1.00 93.62 83 VAL A CA 1
ATOM 638 C C . VAL A 1 83 ? 6.225 -7.813 -12.883 1.00 93.62 83 VAL A C 1
ATOM 640 O O . VAL A 1 83 ? 7.085 -7.306 -13.600 1.00 93.62 83 VAL A O 1
ATOM 643 N N . ASP A 1 84 ? 4.945 -7.935 -13.243 1.00 91.69 84 ASP A N 1
ATOM 644 C CA . ASP A 1 84 ? 4.441 -7.506 -14.552 1.00 91.69 84 ASP A CA 1
ATOM 645 C C . ASP A 1 84 ? 4.745 -6.016 -14.792 1.00 91.69 84 ASP A C 1
ATOM 647 O O . ASP A 1 84 ? 5.369 -5.652 -15.786 1.00 91.69 84 ASP A O 1
ATOM 651 N N . GLY A 1 85 ? 4.409 -5.152 -13.827 1.00 90.19 85 GLY A N 1
ATOM 652 C CA . GLY A 1 85 ? 4.689 -3.718 -13.935 1.00 90.19 85 GLY A CA 1
ATOM 653 C C . GLY A 1 85 ? 6.179 -3.361 -13.869 1.00 90.19 85 GLY A C 1
ATOM 654 O O . GLY A 1 85 ? 6.608 -2.393 -14.492 1.00 90.19 85 GLY A O 1
ATOM 655 N N . PHE A 1 86 ? 6.990 -4.125 -13.135 1.00 88.50 86 PHE A N 1
ATOM 656 C CA . PHE A 1 86 ? 8.431 -3.890 -13.016 1.00 88.50 86 PHE A CA 1
ATOM 657 C C . PHE A 1 86 ? 9.170 -4.162 -14.332 1.00 88.50 86 PHE A C 1
ATOM 659 O O . PHE A 1 86 ? 10.077 -3.405 -14.690 1.00 88.50 86 PHE A O 1
ATOM 666 N N . VAL A 1 87 ? 8.785 -5.217 -15.058 1.00 85.00 87 VAL A N 1
ATOM 667 C CA . VAL A 1 87 ? 9.360 -5.549 -16.372 1.00 85.00 87 VAL A CA 1
ATOM 668 C C . VAL A 1 87 ? 9.091 -4.424 -17.369 1.00 85.00 87 VAL A C 1
ATOM 670 O O . VAL A 1 87 ? 10.028 -3.951 -18.013 1.00 85.00 87 VAL A O 1
ATOM 673 N N . ASP A 1 88 ? 7.852 -3.941 -17.429 1.00 84.88 88 ASP A N 1
ATOM 674 C CA . ASP A 1 88 ? 7.471 -2.834 -18.311 1.00 84.88 88 ASP A CA 1
ATOM 675 C C . ASP A 1 88 ? 8.223 -1.538 -17.967 1.00 84.88 88 ASP A C 1
ATOM 677 O O . ASP A 1 88 ? 8.655 -0.802 -18.852 1.00 84.88 88 ASP A O 1
ATOM 681 N N . LEU A 1 89 ? 8.430 -1.271 -16.676 1.00 84.69 89 LEU A N 1
ATOM 682 C CA . LEU A 1 89 ? 9.100 -0.062 -16.199 1.00 84.69 89 LEU A CA 1
ATOM 683 C C . LEU A 1 89 ? 10.603 -0.021 -16.478 1.00 84.69 89 LEU A C 1
ATOM 685 O O . LEU A 1 89 ? 11.138 1.058 -16.726 1.00 84.69 89 LEU A O 1
ATOM 689 N N . THR A 1 90 ? 11.286 -1.164 -16.378 1.00 78.50 90 THR A N 1
ATOM 690 C CA . THR A 1 90 ? 12.760 -1.212 -16.343 1.00 78.50 90 THR A CA 1
ATOM 691 C C . THR A 1 90 ? 13.404 -1.880 -17.551 1.00 78.50 90 THR A C 1
ATOM 693 O O . THR A 1 90 ? 14.539 -1.546 -17.876 1.00 78.50 90 THR A O 1
ATOM 696 N N . LEU A 1 91 ? 12.726 -2.833 -18.198 1.00 71.44 91 LEU A N 1
ATOM 697 C CA . LEU A 1 91 ? 13.309 -3.655 -19.265 1.00 71.44 91 LEU A CA 1
ATOM 698 C C . LEU A 1 91 ? 12.749 -3.333 -20.652 1.00 71.44 91 LEU A C 1
ATOM 700 O O . LEU A 1 91 ? 13.399 -3.639 -21.648 1.00 71.44 91 LEU A O 1
ATOM 704 N N . ALA A 1 92 ? 11.555 -2.743 -20.731 1.00 62.78 92 ALA A N 1
ATOM 705 C CA . ALA A 1 92 ? 10.903 -2.398 -21.994 1.00 62.78 92 ALA A CA 1
ATOM 706 C C . ALA A 1 92 ? 11.267 -0.994 -22.520 1.00 62.78 92 ALA A C 1
ATOM 708 O O . ALA A 1 92 ? 10.687 -0.556 -23.517 1.00 62.78 92 ALA A O 1
ATOM 709 N N . ARG A 1 93 ? 12.199 -0.298 -21.856 1.00 62.06 93 ARG A N 1
ATOM 710 C CA . ARG A 1 93 ? 12.560 1.095 -22.122 1.00 62.06 93 ARG A CA 1
ATOM 711 C C . ARG A 1 93 ? 13.957 1.250 -22.722 1.00 62.06 93 ARG A C 1
ATOM 713 O O . ARG A 1 93 ? 14.875 0.524 -22.281 1.00 62.06 93 ARG A O 1
#

Solvent-accessible surface area (backbone atoms only — not comparable to full-atom values): 5378 Å² total; per-residue (Å²): 140,77,96,62,87,55,67,68,63,53,54,51,50,51,51,51,46,52,52,54,51,50,53,52,51,52,61,67,43,41,67,57,53,52,47,53,52,54,51,54,51,51,50,53,54,49,36,70,78,41,70,89,50,74,48,65,76,68,43,48,64,52,54,52,51,52,51,48,52,51,43,69,71,40,50,67,59,45,54,53,56,47,52,59,53,48,45,58,64,67,70,72,108

Nearest PDB structures (foldseek):
  4mjn-assembly1_K  TM=3.010E-01  e=8.982E+00  Triticum aestivum

pLDDT: mean 90.89, std 9.5, range [48.56, 98.06]

Radius of gyration: 20.93 Å; Cα contacts (8 Å, |Δi|>4): 28; chains: 1; bounding box: 49×30×62 Å

Secondary structure (DSSP, 8-state):
------HHHHHHHHHHHHHHHHHHHHHHHHHHHHHHHHHHHHHHHHHHH-TTS-HHHHHHHHHHHHHHHHHHHHHHHHHHHHHHHHHHHHT--

Foldseek 3Di:
DCPDDDVVVVVVLVVVLVVLLVVLVCVLCVVVVVLVVVLVVVLVVVCVVCVVDPSCVVCVVVSVVVSVVVCVVSVVVSVVSNVVSVCVSPVVD

Mean predicted aligned error: 5.55 Å